Protein AF-A0A380FP26-F1 (afdb_monomer_lite)

Sequence (127 aa):
MDTLAVDVNDLLSEQSQAGWQGLPNGAKIGHLHLKTVDISKAYQFYVEQLGLELVSTLPNALFMSTKHYHHHIAANTWQSSILRTENNATLGLTSIDIYKPNTDYTRLLSPEGFNITIHSDKSSVPG

InterPro domains:
  IPR004360 Glyoxalase/fosfomycin resistance/dioxygenase domain [PF00903] (28-76)
  IPR029068 Glyoxalase/Bleomycin resistance protein/Dihydroxybiphenyl dioxygenase [G3DSA:3.10.180.10] (27-98)
  IPR029068 Glyoxalase/Bleomycin resistance protein/Dihydroxybiphenyl dioxygenase [SSF54593] (27-96)

Secondary structure (DSSP, 8-state):
---PPP-HHHHHHT--TT----SPTT-----EEEE-S-HHHHHIIIIIIT-PEEEEEETTEEEEESSSSS-SEEEE-SS-------TTTSSS--EEEEE-TT---EEEE-TTS-EEEEE--STTS--

Organism: Staphylococcus gallinarum (NCBI:txid1293)

pLDDT: mean 91.72, std 7.55, range [49.72, 98.44]

Structure (mmCIF, N/CA/C/O backbone):
data_AF-A0A380FP26-F1
#
_entry.id   AF-A0A380FP26-F1
#
loop_
_atom_site.group_PDB
_atom_site.id
_atom_site.type_symbol
_atom_site.label_atom_id
_atom_site.label_alt_id
_atom_site.label_comp_id
_atom_site.label_asym_id
_atom_site.label_entity_id
_atom_site.label_seq_id
_atom_site.pdbx_PDB_ins_code
_atom_site.Cartn_x
_atom_site.Cartn_y
_atom_site.Cartn_z
_atom_site.occupancy
_atom_site.B_iso_or_equiv
_atom_site.auth_seq_id
_atom_site.auth_comp_id
_atom_site.auth_asym_id
_atom_site.auth_atom_id
_atom_site.pdbx_PDB_model_num
ATOM 1 N N . MET A 1 1 ? 6.357 -27.551 -1.328 1.00 49.72 1 MET A N 1
ATOM 2 C CA . MET A 1 1 ? 6.471 -26.422 -2.269 1.00 49.72 1 MET A CA 1
ATOM 3 C C . MET A 1 1 ? 7.791 -25.773 -1.925 1.00 49.72 1 MET A C 1
ATOM 5 O O . MET A 1 1 ? 7.894 -25.229 -0.833 1.00 49.72 1 MET A O 1
ATOM 9 N N . ASP A 1 2 ? 8.810 -25.968 -2.755 1.00 64.12 2 ASP A N 1
ATOM 10 C CA . ASP A 1 2 ? 10.145 -25.436 -2.475 1.00 64.12 2 ASP A CA 1
ATOM 11 C C . ASP A 1 2 ? 10.218 -23.970 -2.900 1.00 64.12 2 ASP A C 1
ATOM 13 O O . ASP A 1 2 ? 9.674 -23.583 -3.933 1.00 64.12 2 ASP A O 1
ATOM 17 N N . THR A 1 3 ? 10.902 -23.146 -2.112 1.00 81.31 3 THR A N 1
ATOM 18 C CA . THR A 1 3 ? 11.267 -21.771 -2.476 1.00 81.31 3 THR A CA 1
ATOM 19 C C . THR A 1 3 ? 12.567 -21.779 -3.275 1.00 81.31 3 THR A C 1
ATOM 21 O O . THR A 1 3 ? 13.598 -21.295 -2.808 1.00 81.31 3 THR A O 1
ATOM 24 N N . LEU A 1 4 ? 12.536 -22.390 -4.461 1.00 89.88 4 LEU A N 1
ATOM 25 C CA . LEU A 1 4 ? 13.643 -22.299 -5.412 1.00 89.88 4 LEU A CA 1
ATOM 26 C C . LEU A 1 4 ? 13.700 -20.882 -5.992 1.00 89.88 4 LEU A C 1
ATOM 28 O O . LEU A 1 4 ? 12.671 -20.227 -6.164 1.00 89.88 4 LEU A O 1
ATOM 32 N N . ALA A 1 5 ? 14.910 -20.401 -6.272 1.00 89.56 5 ALA A N 1
ATOM 33 C CA . ALA A 1 5 ? 15.085 -19.116 -6.934 1.00 89.56 5 ALA A CA 1
ATOM 34 C C . ALA A 1 5 ? 14.473 -19.161 -8.343 1.00 89.56 5 ALA A C 1
ATOM 36 O O . ALA A 1 5 ? 14.602 -20.160 -9.049 1.00 89.56 5 ALA A O 1
ATOM 37 N N . VAL A 1 6 ? 13.824 -18.068 -8.744 1.00 91.75 6 VAL A N 1
ATOM 38 C CA . VAL A 1 6 ? 13.340 -17.890 -10.118 1.00 91.75 6 VAL A CA 1
ATOM 39 C C . VAL A 1 6 ? 14.545 -17.753 -11.050 1.00 91.75 6 VAL A C 1
ATOM 41 O O . VAL A 1 6 ? 15.452 -16.969 -10.761 1.00 91.75 6 VAL A O 1
ATOM 44 N N . ASP A 1 7 ? 14.546 -18.481 -12.168 1.00 94.62 7 ASP A N 1
ATOM 45 C CA . ASP A 1 7 ? 15.526 -18.267 -13.234 1.00 94.62 7 ASP A CA 1
ATOM 46 C C . ASP A 1 7 ? 15.175 -16.984 -13.996 1.00 94.62 7 ASP A C 1
ATOM 48 O O . ASP A 1 7 ? 14.223 -16.919 -14.774 1.00 94.62 7 ASP A O 1
ATOM 52 N N . VAL A 1 8 ? 15.933 -15.926 -13.718 1.00 94.38 8 VAL A N 1
ATOM 53 C CA . VAL A 1 8 ? 15.702 -14.605 -14.308 1.00 94.38 8 VAL A CA 1
ATOM 54 C C . VAL A 1 8 ? 16.011 -14.600 -15.805 1.00 94.38 8 VAL A C 1
ATOM 56 O O . VAL A 1 8 ? 15.330 -13.904 -16.551 1.00 94.38 8 VAL A O 1
ATOM 59 N N . ASN A 1 9 ? 17.013 -15.355 -16.260 1.00 94.81 9 ASN A N 1
ATOM 60 C CA . ASN A 1 9 ? 17.398 -15.347 -17.672 1.00 94.81 9 ASN A CA 1
ATOM 61 C C . ASN A 1 9 ? 16.346 -16.053 -18.527 1.00 94.81 9 ASN A C 1
ATOM 63 O O . ASN A 1 9 ? 15.984 -15.540 -19.585 1.00 94.81 9 ASN A O 1
ATOM 67 N N . ASP A 1 10 ? 15.836 -17.185 -18.042 1.00 95.25 10 ASP A N 1
ATOM 68 C CA . ASP A 1 10 ? 14.735 -17.907 -18.681 1.00 95.25 10 ASP A CA 1
ATOM 69 C C . ASP A 1 10 ? 13.481 -17.023 -18.764 1.00 95.25 10 ASP A C 1
ATOM 71 O O . ASP A 1 10 ? 12.935 -16.811 -19.846 1.00 95.25 10 ASP A O 1
ATOM 75 N N . LEU A 1 11 ? 13.109 -16.364 -17.660 1.00 92.25 11 LEU A N 1
ATOM 76 C CA . LEU A 1 11 ? 11.965 -15.447 -17.630 1.00 92.25 11 LEU A CA 1
ATOM 77 C C . LEU A 1 11 ? 12.116 -14.262 -18.598 1.00 92.25 11 LEU A C 1
ATOM 79 O O . LEU A 1 11 ? 11.144 -13.839 -19.220 1.00 92.25 11 LEU A O 1
ATOM 83 N N . LEU A 1 12 ? 13.325 -13.711 -18.732 1.00 92.12 12 LEU A N 1
ATOM 84 C CA . LEU A 1 12 ? 13.604 -12.629 -19.680 1.00 92.12 12 LEU A CA 1
ATOM 85 C C . LEU A 1 12 ? 13.525 -13.095 -21.138 1.00 92.12 12 LEU A C 1
ATOM 87 O O . LEU A 1 12 ? 13.257 -12.274 -22.014 1.00 92.12 12 LEU A O 1
ATOM 91 N N . SER A 1 13 ? 13.735 -14.384 -21.415 1.00 94.12 13 SER A N 1
ATOM 92 C CA . SER A 1 13 ? 13.601 -14.935 -22.768 1.00 94.12 13 SER A CA 1
ATOM 93 C C . SER A 1 13 ? 12.144 -14.977 -23.250 1.00 94.12 13 SER A C 1
ATOM 95 O O . SER A 1 13 ? 11.891 -14.816 -24.442 1.00 94.12 13 SER A O 1
ATOM 97 N N . GLU A 1 14 ? 11.191 -15.056 -22.316 1.00 92.50 14 GLU A N 1
ATOM 98 C CA . GLU A 1 14 ? 9.742 -15.030 -22.563 1.00 92.50 14 GLU A CA 1
ATOM 99 C C . GLU A 1 14 ? 9.176 -13.606 -22.744 1.00 92.50 14 GLU A C 1
ATOM 101 O O . GLU A 1 14 ? 7.964 -13.405 -22.873 1.00 92.50 14 GLU A O 1
ATOM 106 N N . GLN A 1 15 ? 10.025 -12.571 -22.738 1.00 91.50 15 GLN A N 1
ATOM 107 C CA . GLN A 1 15 ? 9.557 -11.192 -22.856 1.00 91.50 15 GLN A CA 1
ATOM 108 C C . GLN A 1 15 ? 8.989 -10.884 -24.253 1.00 91.50 15 GLN A C 1
ATOM 110 O O . GLN A 1 15 ? 9.559 -11.223 -25.293 1.00 91.50 15 GLN A O 1
ATOM 115 N N . SER A 1 16 ? 7.888 -10.131 -24.288 1.00 90.00 16 SER A N 1
ATOM 116 C CA . SER A 1 16 ? 7.352 -9.590 -25.538 1.00 90.00 16 SER A CA 1
ATOM 117 C C . SER A 1 16 ? 8.280 -8.522 -26.121 1.00 90.00 16 SER A C 1
ATOM 119 O O . SER A 1 16 ? 8.638 -7.559 -25.443 1.00 90.00 16 SER A O 1
ATOM 121 N N . GLN A 1 17 ? 8.578 -8.621 -27.420 1.00 91.56 17 GLN A N 1
ATOM 122 C CA . GLN A 1 17 ? 9.296 -7.573 -28.163 1.00 91.56 17 GLN A CA 1
ATOM 123 C C . GLN A 1 17 ? 8.481 -6.275 -28.296 1.00 91.56 17 GLN A C 1
ATOM 125 O O . GLN A 1 17 ? 9.044 -5.216 -28.555 1.00 91.56 17 GLN A O 1
ATOM 130 N N . ALA A 1 18 ? 7.159 -6.333 -28.093 1.00 91.44 18 ALA A N 1
ATOM 131 C CA . ALA A 1 18 ? 6.311 -5.143 -28.062 1.00 91.44 18 ALA A CA 1
ATOM 132 C C . ALA A 1 18 ? 6.463 -4.336 -26.756 1.00 91.44 18 ALA A C 1
ATOM 134 O O . ALA A 1 18 ? 5.905 -3.247 -26.645 1.00 91.44 18 ALA A O 1
ATOM 135 N N . GLY A 1 19 ? 7.190 -4.850 -25.758 1.00 89.69 19 GLY A N 1
ATOM 136 C CA . GLY A 1 19 ? 7.308 -4.223 -24.443 1.00 89.69 19 GLY A CA 1
ATOM 137 C C . GLY A 1 19 ? 6.003 -4.256 -23.637 1.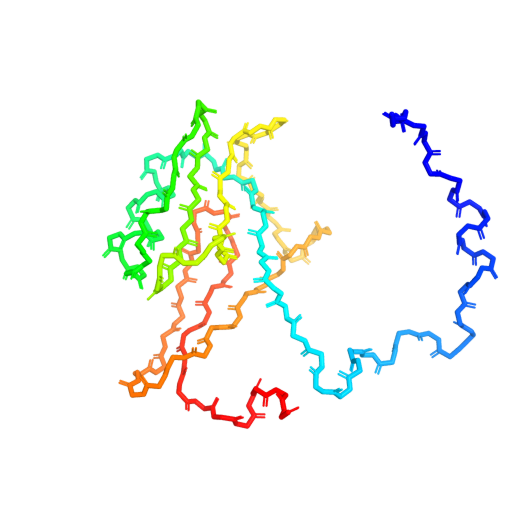00 89.69 19 GLY A C 1
ATOM 138 O O . GLY A 1 19 ? 5.066 -4.991 -23.955 1.00 89.69 19 GLY A O 1
ATOM 139 N N . TRP A 1 20 ? 5.944 -3.466 -22.561 1.00 89.62 20 TRP A N 1
ATOM 140 C CA . TRP A 1 20 ? 4.757 -3.359 -21.708 1.00 89.62 20 TRP A CA 1
ATOM 141 C C . TRP A 1 20 ? 3.621 -2.632 -22.433 1.00 89.62 20 TRP A C 1
ATOM 143 O O . TRP A 1 20 ? 3.743 -1.457 -22.768 1.00 89.62 20 TRP A O 1
ATOM 153 N N . GLN A 1 21 ? 2.503 -3.329 -22.627 1.00 90.38 21 GLN A N 1
ATOM 154 C CA . GLN A 1 21 ? 1.312 -2.805 -23.308 1.00 90.38 21 GLN A CA 1
ATOM 155 C C . GLN A 1 21 ? 0.191 -2.402 -22.335 1.00 90.38 21 GLN A C 1
ATOM 157 O O . GLN A 1 21 ? -0.933 -2.141 -22.755 1.00 90.38 21 GLN A O 1
ATOM 162 N N . GLY A 1 22 ? 0.483 -2.336 -21.034 1.00 88.44 22 GLY A N 1
ATOM 163 C CA . GLY A 1 22 ? -0.530 -2.108 -20.007 1.00 88.44 22 GLY A CA 1
ATOM 164 C C . GLY A 1 22 ? -1.167 -3.398 -19.491 1.00 88.44 22 GLY A C 1
ATOM 165 O O . GLY A 1 22 ? -0.833 -4.509 -19.906 1.00 88.44 22 GLY A O 1
ATOM 166 N N . LEU A 1 23 ? -2.088 -3.234 -18.541 1.00 86.88 23 LEU A N 1
ATOM 167 C CA . LEU A 1 23 ? -2.911 -4.333 -18.047 1.00 86.88 23 LEU A CA 1
ATOM 168 C C . LEU A 1 23 ? -3.988 -4.697 -19.086 1.00 86.88 23 LEU A C 1
ATOM 170 O O . LEU A 1 23 ? -4.511 -3.798 -19.746 1.00 86.88 23 LEU A O 1
ATOM 174 N N . PRO A 1 24 ? -4.368 -5.982 -19.210 1.00 88.25 24 PRO A N 1
ATOM 175 C CA . PRO A 1 24 ? -5.494 -6.384 -20.047 1.00 88.25 24 PRO A CA 1
ATOM 176 C C . PRO A 1 24 ? -6.798 -5.670 -19.662 1.00 88.25 24 PRO A C 1
ATOM 178 O O . PRO A 1 24 ? -7.026 -5.368 -18.488 1.00 88.25 24 PRO A O 1
ATOM 181 N N . ASN A 1 25 ? -7.695 -5.473 -20.632 1.00 86.38 25 ASN A N 1
ATOM 182 C CA . ASN A 1 25 ? -9.039 -4.953 -20.358 1.00 86.38 25 ASN A CA 1
ATOM 183 C C . ASN A 1 25 ? -9.765 -5.841 -19.332 1.00 86.38 25 ASN A C 1
ATOM 185 O O . ASN A 1 25 ? -9.726 -7.068 -19.429 1.00 86.38 25 ASN A O 1
ATOM 189 N N . GLY A 1 26 ? -10.415 -5.220 -18.345 1.00 84.56 26 GLY A N 1
ATOM 190 C CA . GLY A 1 26 ? -11.093 -5.919 -17.251 1.00 84.56 26 GLY A CA 1
ATOM 191 C C . GLY A 1 26 ? -10.174 -6.534 -16.193 1.00 84.56 26 GLY A C 1
ATOM 192 O O . GLY A 1 26 ? -10.676 -7.152 -15.249 1.00 84.56 26 GLY A O 1
ATOM 193 N N . ALA A 1 27 ? -8.849 -6.378 -16.302 1.00 88.94 27 ALA A N 1
ATOM 194 C CA . ALA A 1 27 ? -7.932 -6.796 -15.249 1.00 88.94 27 ALA A CA 1
ATOM 195 C C . ALA A 1 27 ? -8.203 -6.012 -13.957 1.00 88.94 27 ALA A C 1
ATOM 197 O O . ALA A 1 27 ? -8.423 -4.800 -13.968 1.00 88.94 27 ALA A O 1
ATOM 198 N N . LYS A 1 28 ? -8.159 -6.717 -12.824 1.00 86.69 28 LYS A N 1
ATOM 199 C CA . LYS A 1 28 ? -8.398 -6.143 -11.497 1.00 86.69 28 LYS A CA 1
ATOM 200 C C . LYS A 1 28 ? -7.230 -6.457 -10.583 1.00 86.69 28 LYS A C 1
ATOM 202 O O . LYS A 1 28 ? -6.755 -7.591 -10.540 1.00 86.69 28 LYS A O 1
ATOM 207 N N . ILE A 1 29 ? -6.809 -5.461 -9.812 1.00 88.81 29 ILE A N 1
ATOM 208 C CA . ILE A 1 29 ? -5.887 -5.672 -8.698 1.00 88.81 29 ILE A CA 1
ATOM 209 C C . ILE A 1 29 ? -6.698 -6.287 -7.556 1.00 88.81 29 ILE A C 1
ATOM 211 O O . ILE A 1 29 ? -7.641 -5.673 -7.065 1.00 88.81 29 ILE A O 1
ATOM 215 N N . GLY A 1 30 ? -6.353 -7.514 -7.163 1.00 88.62 30 GLY A N 1
ATOM 216 C CA . GLY A 1 30 ? -7.045 -8.217 -6.080 1.00 88.62 30 GLY A CA 1
ATOM 217 C C . GLY A 1 30 ? -6.668 -7.679 -4.700 1.00 88.62 30 GLY A C 1
ATOM 218 O O . GLY A 1 30 ? -7.541 -7.328 -3.912 1.00 88.62 30 GLY A O 1
ATOM 219 N N . HIS A 1 31 ? -5.366 -7.608 -4.415 1.00 94.00 31 HIS A N 1
ATOM 220 C CA . HIS A 1 31 ? -4.848 -7.098 -3.150 1.00 94.00 31 HIS A CA 1
ATOM 221 C C . HIS A 1 31 ? -3.430 -6.537 -3.285 1.00 94.00 31 HIS A C 1
ATOM 223 O O . HIS A 1 31 ? -2.691 -6.889 -4.204 1.00 94.00 31 HIS A O 1
ATOM 229 N N . LEU A 1 32 ? -3.041 -5.705 -2.321 1.00 95.19 32 LEU A N 1
ATOM 230 C CA . LEU A 1 32 ? -1.703 -5.142 -2.177 1.00 95.19 32 LEU A CA 1
ATOM 231 C C . LEU A 1 32 ? -1.110 -5.560 -0.831 1.00 95.19 32 LEU A C 1
ATOM 233 O O . LEU A 1 32 ? -1.772 -5.461 0.199 1.00 95.19 32 LEU A O 1
ATOM 237 N N . HIS A 1 33 ? 0.137 -6.027 -0.835 1.00 96.12 33 HIS A N 1
ATOM 238 C CA . HIS A 1 33 ? 0.900 -6.295 0.387 1.00 96.12 33 HIS A CA 1
ATOM 239 C C . HIS A 1 33 ? 2.045 -5.297 0.457 1.00 96.12 33 HIS A C 1
ATOM 241 O O . HIS A 1 33 ? 2.912 -5.266 -0.415 1.00 96.12 33 HIS A O 1
ATOM 247 N N . LEU A 1 34 ? 2.024 -4.470 1.491 1.00 96.19 34 LEU A N 1
ATOM 248 C CA . LEU A 1 34 ? 2.921 -3.345 1.670 1.00 96.19 34 LEU A CA 1
ATOM 249 C C . LEU A 1 34 ? 3.851 -3.598 2.851 1.00 96.19 34 LEU A C 1
ATOM 251 O O . LEU A 1 34 ? 3.453 -4.164 3.873 1.00 96.19 34 LEU A O 1
ATOM 255 N N . LYS A 1 35 ? 5.091 -3.131 2.715 1.00 95.81 35 LYS A N 1
ATOM 256 C CA . LYS A 1 35 ? 5.983 -2.960 3.859 1.00 95.81 35 LYS A CA 1
ATOM 257 C C . LYS A 1 35 ? 5.721 -1.591 4.462 1.00 95.81 35 LYS A C 1
ATOM 259 O O . LYS A 1 35 ? 5.793 -0.606 3.736 1.00 95.81 35 LYS A O 1
ATOM 264 N N . THR A 1 36 ? 5.438 -1.543 5.756 1.00 96.31 36 THR A N 1
ATOM 265 C CA . THR A 1 36 ? 5.207 -0.308 6.502 1.00 96.31 36 THR A CA 1
ATOM 266 C C . THR A 1 36 ? 6.355 -0.011 7.451 1.00 96.31 36 THR A C 1
ATOM 268 O O . THR A 1 36 ? 7.125 -0.896 7.819 1.00 96.31 36 THR A O 1
ATOM 271 N N . VAL A 1 37 ? 6.473 1.250 7.854 1.00 96.00 37 VAL A N 1
ATOM 272 C CA . VAL A 1 37 ? 7.496 1.703 8.805 1.00 96.00 37 VAL A CA 1
ATOM 273 C C . VAL A 1 37 ? 7.136 1.362 10.248 1.00 96.00 37 VAL A C 1
ATOM 275 O O . VAL A 1 37 ? 8.017 1.163 11.078 1.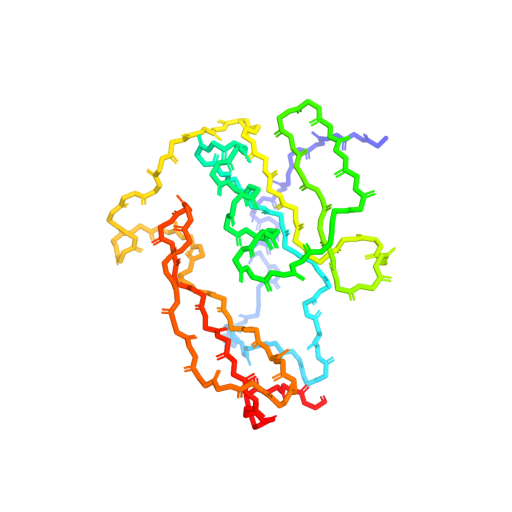00 96.00 37 VAL A O 1
ATOM 278 N N . ASP A 1 38 ? 5.839 1.305 10.552 1.00 96.81 38 ASP A N 1
ATOM 279 C CA . ASP A 1 38 ? 5.309 1.042 11.885 1.00 96.81 38 ASP A CA 1
ATOM 280 C C . ASP A 1 38 ? 3.846 0.588 11.791 1.00 96.81 38 ASP A C 1
ATOM 282 O O . ASP A 1 38 ? 3.043 1.180 11.067 1.00 96.81 38 ASP A O 1
ATOM 286 N N . ILE A 1 39 ? 3.485 -0.452 12.544 1.00 97.94 39 ILE A N 1
ATOM 287 C CA . ILE A 1 39 ? 2.135 -1.033 12.507 1.00 97.94 39 ILE A CA 1
ATOM 288 C C . ILE A 1 39 ? 1.078 -0.098 13.091 1.00 97.94 39 ILE A C 1
ATOM 290 O O . ILE A 1 39 ? -0.044 -0.064 12.590 1.00 97.94 39 ILE A O 1
ATOM 294 N N . SER A 1 40 ? 1.417 0.687 14.111 1.00 97.44 40 SER A N 1
ATOM 295 C CA . SER A 1 40 ? 0.471 1.619 14.729 1.00 97.44 40 SER A CA 1
ATOM 296 C C . SER A 1 40 ? 0.155 2.767 13.773 1.00 97.44 40 SER A C 1
ATOM 298 O O . SER A 1 40 ? -1.009 3.121 13.602 1.00 97.44 40 SER A O 1
ATOM 300 N N . LYS A 1 41 ? 1.169 3.293 13.073 1.00 97.81 41 LYS A N 1
ATOM 301 C CA . LYS A 1 41 ? 0.973 4.295 12.010 1.00 97.81 41 LYS A CA 1
ATOM 302 C C . LYS A 1 41 ? 0.154 3.743 10.848 1.00 97.81 41 LYS A C 1
ATOM 304 O O . LYS A 1 41 ? -0.724 4.437 10.341 1.00 97.81 41 LYS A O 1
ATOM 309 N N . ALA A 1 42 ? 0.413 2.498 10.444 1.00 98.00 42 ALA A N 1
ATOM 310 C CA . ALA A 1 42 ? -0.393 1.828 9.430 1.00 98.00 42 ALA A CA 1
ATOM 311 C C . ALA A 1 42 ? -1.854 1.687 9.879 1.00 98.00 42 ALA A C 1
ATOM 313 O O . ALA A 1 42 ? -2.750 1.983 9.098 1.00 98.00 42 ALA A O 1
ATOM 314 N N . TYR A 1 43 ? -2.112 1.306 11.132 1.00 98.38 43 TYR A N 1
ATOM 315 C CA . TYR A 1 43 ? -3.471 1.212 11.667 1.00 98.38 43 TYR A CA 1
ATOM 316 C C . TYR A 1 43 ? -4.194 2.565 11.632 1.00 98.38 43 TYR A C 1
ATOM 318 O O . TYR A 1 43 ? -5.267 2.671 11.042 1.00 98.38 43 TYR A O 1
ATOM 326 N N . GLN A 1 44 ? -3.585 3.612 12.194 1.00 98.44 44 GLN A N 1
ATOM 327 C CA . GLN A 1 44 ? -4.158 4.965 12.212 1.00 98.44 44 GLN A CA 1
ATOM 328 C C . GLN A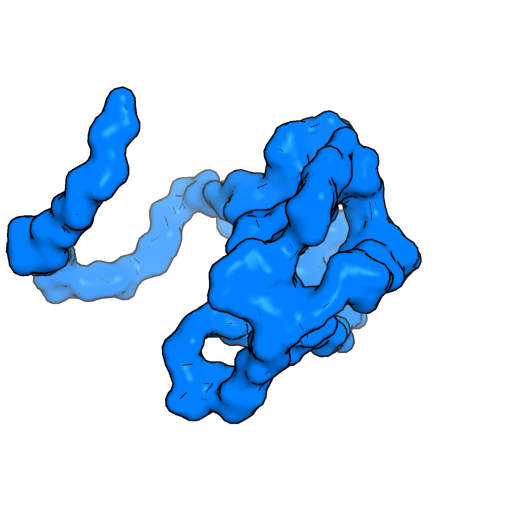 1 44 ? -4.505 5.450 10.801 1.00 98.44 44 GLN A C 1
ATOM 330 O O . GLN A 1 44 ? -5.571 6.005 10.553 1.00 98.44 44 GLN A O 1
ATOM 335 N N . PHE A 1 45 ? -3.622 5.193 9.840 1.00 98.06 45 PHE A N 1
ATOM 336 C CA . PHE A 1 45 ? -3.847 5.611 8.468 1.00 98.06 45 PHE A CA 1
ATOM 337 C C . PHE A 1 45 ? -4.893 4.742 7.750 1.00 98.06 45 PHE A C 1
ATOM 339 O O . PHE A 1 45 ? -5.914 5.241 7.285 1.00 98.06 45 PHE A O 1
ATOM 346 N N . TYR A 1 46 ? -4.668 3.433 7.640 1.00 97.62 46 TYR A N 1
ATOM 347 C CA . TYR A 1 46 ? -5.498 2.565 6.804 1.00 97.62 46 TYR A CA 1
ATOM 348 C C . TYR A 1 46 ? -6.870 2.270 7.425 1.00 97.62 46 TYR A C 1
ATOM 350 O O . TYR A 1 46 ? -7.854 2.169 6.690 1.00 97.62 46 TYR A O 1
ATOM 358 N N . VAL A 1 47 ? -6.953 2.160 8.753 1.00 96.88 47 VAL A N 1
ATOM 359 C CA . VAL A 1 47 ? -8.204 1.862 9.465 1.00 96.88 47 VAL A CA 1
ATOM 360 C C . VAL A 1 47 ? -8.913 3.148 9.867 1.00 96.88 47 VAL A C 1
ATOM 362 O O . VAL A 1 47 ? -10.036 3.381 9.429 1.00 96.88 47 VAL A O 1
ATOM 365 N N . GLU A 1 48 ? -8.274 4.009 10.660 1.00 97.44 48 GLU A N 1
ATOM 366 C CA . GLU A 1 48 ? -8.975 5.166 11.241 1.00 97.44 48 GLU A CA 1
ATOM 367 C C . GLU A 1 48 ? -9.213 6.284 10.219 1.00 97.44 48 GLU A C 1
ATOM 369 O O . GLU A 1 48 ? -10.292 6.875 10.198 1.00 97.44 48 GLU A O 1
ATOM 374 N N . GLN A 1 49 ? -8.241 6.564 9.345 1.00 95.81 49 GLN A N 1
ATOM 375 C CA . GLN A 1 49 ? -8.359 7.640 8.358 1.00 95.81 49 GLN A CA 1
ATOM 376 C C . GLN A 1 49 ? -9.006 7.182 7.043 1.00 95.81 49 GLN A C 1
ATOM 378 O O . GLN A 1 49 ? -9.912 7.846 6.539 1.00 95.81 49 GLN A O 1
ATOM 383 N N . LEU A 1 50 ? -8.551 6.070 6.457 1.00 94.19 50 LEU A N 1
ATOM 384 C CA . LEU A 1 50 ? -9.091 5.564 5.185 1.00 94.19 50 LEU A CA 1
ATOM 385 C C . LEU A 1 50 ? -10.416 4.809 5.359 1.00 94.19 50 LEU A C 1
ATOM 387 O O . LEU A 1 50 ? -11.190 4.707 4.400 1.00 94.19 50 LEU A O 1
ATOM 391 N N . GLY A 1 51 ? -10.692 4.299 6.561 1.00 93.62 51 GLY A N 1
ATOM 392 C CA . GLY A 1 51 ? -11.914 3.560 6.862 1.00 93.62 51 GLY A CA 1
ATOM 393 C C . GLY A 1 51 ? -11.913 2.126 6.337 1.00 93.62 51 GLY A C 1
ATOM 394 O O . GLY A 1 51 ? -12.985 1.603 6.032 1.00 93.62 51 GLY A O 1
ATOM 395 N N . LEU A 1 52 ? -10.743 1.494 6.171 1.00 95.19 52 LEU A N 1
ATOM 396 C CA . LEU A 1 52 ? -10.700 0.045 5.990 1.00 95.19 52 LEU A CA 1
ATOM 397 C C . LEU A 1 52 ? -10.9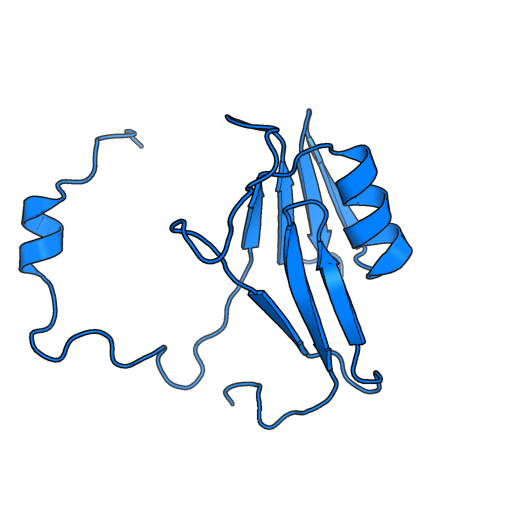90 -0.654 7.319 1.00 95.19 52 LEU A C 1
ATOM 399 O O . LEU A 1 52 ? -10.622 -0.195 8.393 1.00 95.19 52 LEU A O 1
ATOM 403 N N . GLU A 1 53 ? -11.614 -1.812 7.236 1.00 96.00 53 GLU A N 1
ATOM 404 C CA . GLU A 1 53 ? -11.936 -2.667 8.365 1.00 96.00 53 GLU A CA 1
ATOM 405 C C . GLU A 1 53 ? -10.845 -3.721 8.532 1.00 96.00 53 GLU A C 1
ATOM 407 O O . GLU A 1 53 ? -10.382 -4.327 7.556 1.00 96.00 53 GLU A O 1
ATOM 412 N N . LEU A 1 54 ? -10.442 -3.955 9.778 1.00 96.31 54 LEU A N 1
ATOM 413 C CA . LEU A 1 54 ? -9.475 -4.984 10.121 1.00 96.31 54 LEU A CA 1
ATOM 414 C C . LEU A 1 54 ? -10.096 -6.375 9.926 1.00 96.31 54 LEU A C 1
ATOM 416 O O . LEU A 1 54 ? -11.107 -6.706 10.535 1.00 96.31 54 LEU A O 1
ATOM 420 N N . VAL A 1 55 ? -9.467 -7.197 9.090 1.00 96.50 55 VAL A N 1
ATOM 421 C CA . VAL A 1 55 ? -9.867 -8.589 8.833 1.00 96.50 55 VAL A CA 1
ATOM 422 C C . VAL A 1 55 ? -9.133 -9.536 9.776 1.00 96.50 55 VAL A C 1
ATOM 424 O O . VAL A 1 55 ? -9.735 -10.429 10.365 1.00 96.50 55 VAL A O 1
ATOM 427 N N . SER A 1 56 ? -7.824 -9.341 9.930 1.00 95.81 56 SER A N 1
ATOM 428 C CA . SER A 1 56 ? -6.985 -10.136 10.824 1.00 95.81 56 SER A CA 1
ATOM 429 C C . SER A 1 56 ? -5.695 -9.403 11.171 1.00 95.81 56 SER A C 1
ATOM 431 O O . SER A 1 56 ? -5.276 -8.467 10.484 1.00 95.81 56 SER A O 1
ATOM 433 N N . THR A 1 57 ? -5.026 -9.876 12.218 1.00 96.62 57 THR A N 1
ATOM 434 C CA . THR A 1 57 ? -3.694 -9.423 12.620 1.00 96.62 57 THR A CA 1
ATOM 435 C C . THR A 1 57 ? -2.759 -10.611 12.761 1.00 96.62 57 THR A C 1
ATOM 437 O O . THR A 1 57 ? -3.173 -11.723 13.086 1.00 96.62 57 THR A O 1
ATOM 440 N N . LEU A 1 58 ? -1.480 -10.361 12.519 1.00 96.25 58 LEU A N 1
ATOM 441 C CA . LEU A 1 58 ? -0.381 -11.240 12.901 1.00 96.25 58 LEU A CA 1
ATOM 442 C C . LEU A 1 58 ? 0.677 -10.389 13.612 1.00 96.25 58 LEU A C 1
ATOM 444 O O . LEU A 1 58 ? 0.632 -9.156 13.516 1.00 96.25 58 LEU A O 1
ATOM 448 N N . PRO A 1 59 ? 1.655 -11.001 14.302 1.00 96.19 59 PRO A N 1
ATOM 449 C CA . PRO A 1 59 ? 2.805 -10.258 14.786 1.00 96.19 59 PRO A CA 1
ATOM 450 C C . PRO A 1 59 ? 3.414 -9.444 13.643 1.00 96.19 59 PRO A C 1
ATOM 452 O O . PRO A 1 59 ? 3.828 -9.996 12.619 1.00 96.19 59 PRO A O 1
ATOM 455 N N . ASN A 1 60 ? 3.449 -8.126 13.830 1.00 97.06 60 ASN A N 1
ATOM 456 C CA . ASN A 1 60 ? 3.985 -7.182 12.860 1.00 97.06 60 ASN A CA 1
ATOM 457 C C . ASN A 1 60 ? 3.246 -7.133 11.506 1.00 97.06 60 ASN A C 1
ATOM 459 O O . ASN A 1 60 ? 3.876 -6.813 10.498 1.00 97.06 60 ASN A O 1
ATOM 463 N N . ALA A 1 61 ? 1.939 -7.435 11.461 1.00 98.00 61 ALA A N 1
ATOM 464 C CA . ALA A 1 61 ? 1.131 -7.286 10.248 1.00 98.00 61 ALA A CA 1
ATOM 465 C C . ALA A 1 61 ? -0.365 -7.012 10.501 1.00 98.00 61 ALA A C 1
ATOM 467 O O . ALA A 1 61 ? -0.976 -7.564 11.420 1.00 98.00 61 ALA A O 1
ATOM 468 N N . LEU A 1 62 ? -0.962 -6.214 9.613 1.00 98.19 62 LEU A N 1
ATOM 469 C CA . LEU A 1 62 ? -2.394 -5.919 9.522 1.00 98.19 62 LEU A CA 1
ATOM 470 C C . LEU A 1 62 ? -2.935 -6.378 8.169 1.00 98.19 62 LEU A C 1
ATOM 472 O O . LEU A 1 62 ? -2.277 -6.188 7.147 1.00 98.19 62 LEU A O 1
ATOM 476 N N . PHE A 1 63 ? -4.158 -6.902 8.157 1.00 97.88 63 PHE A N 1
ATOM 477 C CA . PHE A 1 63 ? -4.885 -7.298 6.951 1.00 97.88 63 PHE A CA 1
ATOM 478 C C . PHE A 1 63 ? -6.247 -6.608 6.952 1.00 97.88 63 PHE A C 1
ATOM 480 O O . PHE A 1 63 ? -6.990 -6.737 7.924 1.00 97.88 63 PHE A O 1
ATOM 487 N N . MET A 1 64 ? -6.564 -5.836 5.910 1.00 97.56 64 MET A N 1
ATOM 488 C CA . MET A 1 64 ? -7.667 -4.865 5.929 1.00 97.56 64 MET A CA 1
ATOM 489 C C . MET A 1 64 ? -8.500 -4.897 4.636 1.00 97.56 64 MET A C 1
ATOM 491 O O . MET A 1 64 ? -7.971 -5.139 3.548 1.00 97.56 64 MET A O 1
ATOM 495 N N . SER A 1 65 ? -9.811 -4.652 4.726 1.00 95.44 65 SER A N 1
ATOM 496 C CA . SER A 1 65 ? -10.750 -4.649 3.583 1.00 95.44 65 SER A CA 1
ATOM 497 C C . SER A 1 65 ? -11.925 -3.682 3.795 1.00 95.44 65 SER A C 1
ATOM 499 O O . SER A 1 65 ? -12.006 -3.045 4.829 1.00 95.44 65 SER A O 1
ATOM 501 N N . THR A 1 66 ? -12.852 -3.559 2.838 1.00 89.31 66 THR A N 1
ATOM 502 C CA . THR A 1 66 ? -14.070 -2.722 2.980 1.00 89.31 66 THR A CA 1
ATOM 503 C C . THR A 1 66 ? -15.362 -3.521 3.196 1.00 89.31 66 THR A C 1
ATOM 505 O O . THR A 1 66 ? -16.438 -2.927 3.221 1.00 89.31 66 THR A O 1
ATOM 508 N N . LYS A 1 67 ? -15.281 -4.862 3.254 1.00 84.56 67 LYS A N 1
ATOM 509 C CA . LYS A 1 67 ? -16.431 -5.790 3.373 1.00 84.56 67 LYS A CA 1
ATOM 510 C C . LYS A 1 67 ? -16.059 -7.129 4.026 1.00 84.56 67 LYS A C 1
ATOM 512 O O . LYS A 1 67 ? -16.649 -8.157 3.702 1.00 84.56 67 LYS A O 1
ATOM 517 N N . HIS A 1 68 ? -15.030 -7.143 4.868 1.00 80.75 68 HIS A N 1
ATOM 518 C CA . HIS A 1 68 ? -14.502 -8.351 5.520 1.00 80.75 68 HIS A CA 1
ATOM 519 C C . HIS A 1 68 ? -14.147 -9.533 4.577 1.00 80.75 68 HIS A C 1
ATOM 521 O O . HIS A 1 68 ? -14.083 -10.681 5.010 1.00 80.75 68 HIS A O 1
ATOM 527 N N . TYR A 1 69 ? -13.881 -9.286 3.290 1.00 76.56 69 TYR A N 1
ATOM 528 C CA . TYR A 1 69 ? -13.396 -10.302 2.345 1.00 76.56 69 TYR A CA 1
ATOM 529 C C . TYR A 1 69 ? -11.868 -10.288 2.303 1.00 76.56 69 TYR A C 1
ATOM 531 O O . TYR A 1 69 ? -11.327 -9.219 2.044 1.00 76.56 69 TYR A O 1
ATOM 539 N N . HIS A 1 70 ? -11.219 -11.442 2.539 1.00 81.50 70 HIS A N 1
ATOM 540 C CA . HIS A 1 70 ? -9.837 -11.873 2.198 1.00 81.50 70 HIS A CA 1
ATOM 541 C C . HIS A 1 70 ? -8.680 -10.837 2.122 1.00 81.50 70 HIS A C 1
ATOM 543 O O . HIS A 1 70 ? -7.646 -11.168 1.566 1.00 81.50 70 HIS A O 1
ATOM 549 N N . HIS A 1 71 ? -8.839 -9.640 2.693 1.00 93.75 71 HIS A N 1
ATOM 550 C CA . HIS A 1 71 ? -8.052 -8.400 2.585 1.00 93.75 71 HIS A CA 1
ATOM 551 C C . HIS A 1 71 ? -7.848 -7.811 1.173 1.00 93.75 71 HIS A C 1
ATOM 553 O O . HIS A 1 71 ? -7.548 -8.492 0.200 1.00 93.75 71 HIS A O 1
ATOM 559 N N . HIS A 1 72 ? -7.963 -6.482 1.085 1.00 94.62 72 HIS A N 1
ATOM 560 C CA . HIS A 1 72 ? -7.560 -5.680 -0.077 1.00 94.62 72 HIS A CA 1
ATOM 561 C C . HIS A 1 72 ? -6.159 -5.091 0.119 1.00 94.62 72 HIS A C 1
ATOM 56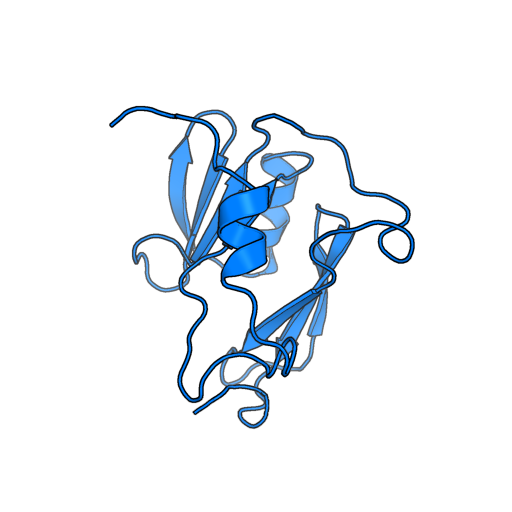3 O O . HIS A 1 72 ? -5.377 -5.022 -0.825 1.00 94.62 72 HIS A O 1
ATOM 569 N N . ILE A 1 73 ? -5.825 -4.674 1.345 1.00 96.56 73 ILE A N 1
ATOM 570 C CA . ILE A 1 73 ? -4.503 -4.152 1.697 1.00 96.56 73 ILE A CA 1
ATOM 571 C C . ILE A 1 73 ? -4.003 -4.891 2.933 1.00 96.56 73 ILE A C 1
ATOM 573 O O . ILE A 1 73 ? -4.697 -4.968 3.946 1.00 96.56 73 ILE A O 1
ATOM 577 N N . ALA A 1 74 ? -2.789 -5.419 2.847 1.00 97.56 74 ALA A N 1
ATOM 578 C CA . ALA A 1 74 ? -2.022 -5.895 3.984 1.00 97.56 74 ALA A CA 1
ATOM 579 C C . ALA A 1 74 ? -0.803 -4.990 4.188 1.00 97.56 74 ALA A C 1
ATOM 581 O O . ALA A 1 74 ? -0.164 -4.594 3.215 1.00 97.56 74 ALA A O 1
ATOM 582 N N . ALA A 1 75 ? -0.466 -4.680 5.435 1.00 98.00 75 ALA A N 1
ATOM 583 C CA . ALA A 1 75 ? 0.702 -3.878 5.793 1.00 98.00 75 ALA A CA 1
ATOM 584 C C . ALA A 1 75 ? 1.504 -4.607 6.874 1.00 98.00 75 ALA A C 1
ATOM 586 O O . ALA A 1 75 ? 0.934 -5.018 7.883 1.00 98.00 75 ALA A O 1
ATOM 587 N N . ASN A 1 76 ? 2.808 -4.793 6.673 1.00 98.06 76 ASN A N 1
ATOM 588 C CA . ASN A 1 76 ? 3.677 -5.505 7.614 1.00 98.06 76 ASN A CA 1
ATOM 589 C C . ASN A 1 76 ? 5.052 -4.843 7.744 1.00 98.06 76 ASN A C 1
ATOM 591 O O . ASN A 1 76 ? 5.464 -4.102 6.860 1.00 98.06 76 ASN A O 1
ATOM 595 N N . THR A 1 77 ? 5.781 -5.126 8.821 1.00 97.38 77 THR A N 1
ATOM 596 C CA . THR A 1 77 ? 7.179 -4.676 8.994 1.00 97.38 77 THR A CA 1
ATOM 597 C C . THR A 1 77 ? 8.186 -5.805 8.742 1.00 97.38 77 THR A C 1
ATOM 599 O O . THR A 1 77 ? 9.340 -5.750 9.175 1.00 97.38 77 THR A O 1
ATOM 602 N N . TRP A 1 78 ? 7.769 -6.877 8.058 1.00 95.00 78 TRP A N 1
ATOM 603 C CA . TRP A 1 78 ? 8.648 -8.008 7.786 1.00 95.00 78 TRP A CA 1
ATOM 604 C C . TRP A 1 78 ? 9.737 -7.605 6.791 1.00 95.00 78 TRP A C 1
ATOM 606 O O . TRP A 1 78 ? 9.487 -6.937 5.786 1.00 95.00 78 TRP A O 1
ATOM 616 N N . GLN A 1 79 ? 10.966 -8.055 7.051 1.00 92.69 79 GLN A N 1
ATOM 617 C CA . GLN A 1 79 ? 12.171 -7.772 6.254 1.00 92.69 79 GLN A CA 1
ATOM 618 C C . GLN A 1 79 ? 12.611 -6.296 6.211 1.00 92.69 79 GLN A C 1
ATOM 620 O O . GLN A 1 79 ? 13.766 -6.031 5.893 1.00 92.69 79 GLN A O 1
ATOM 625 N N . SER A 1 80 ? 11.734 -5.328 6.487 1.00 89.38 80 SER A N 1
ATOM 626 C CA . SER A 1 80 ? 12.081 -3.911 6.606 1.00 89.38 80 SER A CA 1
ATOM 627 C C . SER A 1 80 ? 10.971 -3.118 7.293 1.00 89.38 80 SER A C 1
ATOM 629 O O . SER A 1 80 ? 9.790 -3.363 7.056 1.00 89.38 80 SER A O 1
ATOM 631 N N . SER A 1 81 ? 11.382 -2.126 8.079 1.00 93.44 81 SER A N 1
ATOM 632 C CA . SER A 1 81 ? 10.543 -1.084 8.682 1.00 93.44 81 SER A CA 1
ATOM 633 C C . SER A 1 81 ? 11.086 0.323 8.389 1.00 93.44 81 SER A C 1
ATOM 635 O O . SER A 1 81 ? 10.859 1.272 9.139 1.00 93.44 81 SER A O 1
ATOM 637 N N . ILE A 1 82 ? 11.862 0.465 7.312 1.00 92.69 82 ILE A N 1
ATOM 638 C CA . ILE A 1 82 ? 12.531 1.718 6.949 1.00 92.69 82 ILE A CA 1
ATOM 639 C C . ILE A 1 82 ? 11.676 2.469 5.930 1.00 92.69 82 ILE A C 1
ATOM 641 O O . ILE A 1 82 ? 11.207 1.886 4.953 1.00 92.69 82 ILE A O 1
ATOM 645 N N . LEU A 1 83 ? 11.497 3.773 6.150 1.00 91.81 83 LEU A N 1
ATOM 646 C CA . LEU A 1 83 ? 10.789 4.637 5.210 1.00 91.81 83 LEU A CA 1
ATOM 647 C C . LEU A 1 83 ? 11.541 4.693 3.878 1.00 91.81 83 LEU A C 1
ATOM 649 O O . LEU A 1 83 ? 12.742 4.968 3.858 1.00 91.81 83 LEU A O 1
ATOM 653 N N . ARG A 1 84 ? 10.829 4.497 2.764 1.00 87.81 84 ARG A N 1
ATOM 654 C CA . ARG A 1 84 ? 11.394 4.766 1.442 1.00 87.81 84 ARG A CA 1
ATOM 655 C C . ARG A 1 84 ? 11.487 6.281 1.250 1.00 87.81 84 ARG A C 1
ATOM 657 O O . ARG A 1 84 ? 10.473 6.978 1.264 1.00 87.81 84 ARG A O 1
ATOM 664 N N . THR A 1 85 ? 12.710 6.781 1.123 1.00 88.00 85 THR A N 1
ATOM 665 C CA . THR A 1 85 ? 13.013 8.180 0.803 1.00 88.00 85 THR A CA 1
ATOM 666 C C . THR A 1 85 ? 13.382 8.314 -0.672 1.00 88.00 85 THR A C 1
ATOM 668 O O . THR A 1 85 ? 13.638 7.318 -1.348 1.00 88.00 85 THR A O 1
ATOM 671 N N . GLU A 1 86 ? 13.382 9.548 -1.190 1.00 88.69 86 GLU A N 1
ATOM 672 C CA . GLU A 1 86 ? 13.719 9.828 -2.593 1.00 88.69 86 GLU A CA 1
ATOM 673 C C . GLU A 1 86 ? 12.906 8.969 -3.580 1.00 88.69 86 GLU A C 1
ATOM 675 O O . GLU A 1 86 ? 13.426 8.390 -4.532 1.00 88.69 86 GLU A O 1
ATOM 680 N N . ASN A 1 87 ? 11.595 8.863 -3.343 1.00 86.38 87 ASN A N 1
ATOM 681 C CA . ASN A 1 87 ? 10.693 7.975 -4.089 1.00 86.38 87 ASN A CA 1
ATOM 682 C C . ASN A 1 87 ? 10.676 8.226 -5.605 1.00 86.38 87 ASN A C 1
ATOM 684 O O . ASN A 1 87 ? 10.361 7.313 -6.364 1.00 86.38 87 ASN A O 1
ATOM 688 N N . ASN A 1 88 ? 11.044 9.437 -6.037 1.00 87.12 88 ASN A N 1
ATOM 689 C CA . ASN A 1 88 ? 11.154 9.814 -7.449 1.00 87.12 88 ASN A CA 1
ATOM 690 C C . ASN A 1 88 ? 12.479 9.369 -8.098 1.00 87.12 88 ASN A C 1
ATOM 692 O O . ASN A 1 88 ? 12.590 9.384 -9.319 1.00 87.12 88 ASN A O 1
ATOM 696 N N . ALA A 1 89 ? 13.479 8.997 -7.295 1.00 91.56 89 ALA A N 1
ATOM 697 C CA . ALA A 1 89 ? 14.809 8.581 -7.737 1.00 91.56 89 ALA A CA 1
ATOM 698 C C . ALA A 1 89 ? 15.087 7.087 -7.483 1.00 91.56 89 ALA A C 1
ATOM 700 O O . ALA A 1 89 ? 16.175 6.601 -7.785 1.00 91.56 89 ALA A O 1
ATOM 701 N N . THR A 1 90 ? 14.123 6.347 -6.925 1.00 90.44 90 THR A N 1
ATOM 702 C CA . THR A 1 90 ? 14.265 4.926 -6.578 1.00 90.44 90 THR A CA 1
ATOM 703 C C . THR A 1 90 ? 13.148 4.078 -7.181 1.00 90.44 90 THR A C 1
ATOM 705 O O . THR A 1 90 ? 12.021 4.534 -7.383 1.00 90.44 90 THR A O 1
ATOM 708 N N . LEU A 1 91 ? 13.446 2.803 -7.440 1.00 90.75 91 LEU A N 1
ATOM 709 C CA . LEU A 1 91 ? 12.460 1.839 -7.932 1.00 90.75 91 LEU A CA 1
ATOM 710 C C . LEU A 1 91 ? 11.441 1.487 -6.837 1.00 90.75 91 LEU A C 1
ATOM 712 O O . LEU A 1 91 ? 11.792 1.375 -5.660 1.00 90.75 91 LEU A O 1
ATOM 716 N N . GLY A 1 92 ? 10.179 1.296 -7.225 1.00 90.88 92 GLY A N 1
ATOM 717 C CA . GLY A 1 92 ? 9.106 0.867 -6.326 1.00 90.88 92 GLY A CA 1
ATOM 718 C C . GLY A 1 92 ? 7.742 1.457 -6.679 1.00 90.88 92 GLY A C 1
ATOM 719 O O . GLY A 1 92 ? 7.596 2.177 -7.664 1.00 90.88 92 GLY A O 1
ATOM 720 N N . LEU A 1 93 ? 6.743 1.151 -5.846 1.00 92.56 93 LEU A N 1
ATOM 721 C CA . LEU A 1 93 ? 5.383 1.675 -5.981 1.00 92.56 93 LEU A CA 1
ATOM 722 C C . LEU A 1 93 ? 5.362 3.204 -5.807 1.00 92.56 93 LEU A C 1
ATOM 724 O O . LEU A 1 93 ? 5.877 3.730 -4.818 1.00 92.56 93 LEU A O 1
ATOM 728 N N . THR A 1 94 ? 4.766 3.916 -6.762 1.00 90.75 94 THR A N 1
ATOM 729 C CA . THR A 1 94 ? 4.748 5.390 -6.813 1.00 90.75 94 THR A CA 1
ATOM 730 C C . THR A 1 94 ? 3.460 5.995 -6.256 1.00 90.75 94 THR A C 1
ATOM 732 O O . THR A 1 94 ? 3.505 7.004 -5.546 1.00 90.75 94 THR A O 1
ATOM 735 N N . SER A 1 95 ? 2.316 5.379 -6.552 1.00 93.88 95 SER A N 1
ATOM 736 C CA . SER A 1 95 ? 1.003 5.783 -6.054 1.00 93.88 95 SER A CA 1
ATOM 737 C C . SER A 1 95 ? -0.013 4.643 -6.114 1.00 93.88 95 SER A C 1
ATOM 739 O O . SER A 1 95 ? 0.186 3.653 -6.818 1.00 93.88 95 SER A O 1
ATOM 741 N N . ILE A 1 96 ? -1.112 4.806 -5.378 1.00 94.12 96 ILE A N 1
ATOM 742 C CA . ILE A 1 96 ? -2.314 3.972 -5.460 1.00 94.12 96 ILE A CA 1
ATOM 743 C C . ILE A 1 96 ? -3.508 4.894 -5.690 1.00 94.12 96 ILE A C 1
ATOM 745 O O . ILE A 1 96 ? -3.682 5.857 -4.947 1.00 94.12 96 ILE A O 1
ATOM 749 N N . ASP A 1 97 ? -4.363 4.550 -6.646 1.00 94.00 97 ASP A N 1
ATOM 750 C CA . ASP A 1 97 ? -5.653 5.208 -6.827 1.00 94.00 97 ASP A CA 1
ATOM 751 C C . ASP A 1 97 ? -6.774 4.260 -6.375 1.00 94.00 97 ASP A C 1
ATOM 753 O O . ASP A 1 97 ? -6.850 3.102 -6.791 1.00 94.00 97 ASP A O 1
ATOM 757 N N . ILE A 1 98 ? -7.620 4.742 -5.466 1.00 93.06 98 ILE A N 1
ATOM 758 C CA . ILE A 1 98 ? -8.731 4.010 -4.865 1.00 93.06 98 ILE A CA 1
ATOM 759 C C . ILE A 1 98 ? -10.035 4.639 -5.338 1.00 93.06 98 ILE A C 1
ATOM 761 O O . ILE A 1 98 ? -10.421 5.738 -4.931 1.00 93.06 98 ILE A O 1
ATOM 765 N N . TYR A 1 99 ? -10.766 3.878 -6.142 1.00 92.81 99 TYR A N 1
ATOM 766 C CA . TYR A 1 99 ? -12.134 4.217 -6.480 1.00 92.81 99 TYR A CA 1
ATOM 767 C C . TYR A 1 99 ? -13.075 3.943 -5.299 1.00 92.81 99 TYR A C 1
ATOM 769 O O . TYR A 1 99 ? -13.195 2.808 -4.826 1.00 92.81 99 TYR A O 1
ATOM 777 N N . LYS A 1 100 ? -13.797 4.974 -4.859 1.00 91.75 100 LYS A N 1
ATOM 778 C CA . LYS A 1 100 ? -14.852 4.886 -3.845 1.00 91.75 100 LYS A CA 1
ATOM 779 C C . LYS A 1 100 ? -16.064 5.704 -4.316 1.00 91.75 100 LYS A C 1
ATOM 781 O O . LYS A 1 100 ? -15.962 6.920 -4.456 1.00 91.75 100 LYS A O 1
ATOM 786 N N . PRO A 1 101 ? -17.225 5.075 -4.578 1.00 91.81 101 PRO A N 1
ATOM 787 C CA . PRO A 1 101 ? -18.430 5.805 -4.965 1.00 91.81 101 PRO A CA 1
ATOM 788 C C . PRO A 1 101 ? -18.811 6.878 -3.939 1.00 91.81 101 PRO A C 1
ATOM 790 O O . PRO A 1 101 ? -18.680 6.651 -2.737 1.00 91.81 101 PRO A O 1
ATOM 793 N N . ASN A 1 102 ? -19.344 8.009 -4.416 1.00 92.88 102 ASN A N 1
ATOM 794 C CA . ASN A 1 102 ? -19.856 9.108 -3.583 1.00 92.88 102 ASN A CA 1
ATOM 795 C C . ASN A 1 102 ? -18.812 9.725 -2.628 1.00 92.88 102 ASN A C 1
ATOM 797 O O . ASN A 1 102 ? -19.156 10.155 -1.531 1.00 92.88 102 ASN A O 1
ATOM 801 N N . THR A 1 103 ? -17.541 9.739 -3.031 1.00 93.62 103 THR A N 1
ATOM 802 C CA . THR A 1 103 ? -16.456 10.428 -2.319 1.00 93.62 103 THR A CA 1
ATOM 803 C C . THR A 1 103 ? -16.001 11.662 -3.093 1.00 93.62 103 THR A C 1
ATOM 805 O O . THR A 1 103 ? -16.037 11.671 -4.330 1.00 93.62 103 THR A O 1
ATOM 808 N N . ASP A 1 104 ? -15.491 12.651 -2.368 1.00 94.88 104 ASP A N 1
ATOM 809 C CA . ASP A 1 104 ? -14.705 13.734 -2.953 1.00 94.88 104 ASP A CA 1
ATOM 810 C C . ASP A 1 104 ? -13.299 13.252 -3.315 1.00 94.88 104 ASP A C 1
ATOM 812 O O . ASP A 1 104 ? -12.773 12.304 -2.721 1.00 94.88 104 ASP A O 1
ATOM 816 N N . TYR A 1 105 ? -12.677 13.933 -4.279 1.00 95.94 105 TYR A N 1
ATOM 817 C CA . TYR A 1 105 ? -11.272 13.722 -4.601 1.00 95.94 105 TYR A CA 1
ATOM 818 C C . TYR A 1 105 ? -10.401 14.085 -3.395 1.00 95.94 105 TYR A C 1
ATOM 820 O O . TYR A 1 105 ? -10.468 15.202 -2.883 1.00 95.94 105 TYR A O 1
ATOM 828 N N . THR A 1 106 ? -9.547 13.168 -2.957 1.00 96.38 106 THR A N 1
ATOM 829 C CA . THR A 1 106 ? -8.582 13.412 -1.882 1.00 96.38 106 THR A CA 1
ATOM 830 C C . THR A 1 106 ? -7.263 12.738 -2.218 1.00 96.38 106 THR A C 1
ATOM 832 O O . THR A 1 106 ? -7.246 11.617 -2.716 1.00 96.38 106 THR A O 1
ATOM 835 N N . ARG A 1 107 ? -6.146 13.403 -1.916 1.00 97.12 107 ARG A N 1
ATOM 836 C CA . ARG A 1 107 ? -4.799 12.843 -2.048 1.00 97.12 107 ARG A CA 1
ATOM 837 C C . ARG A 1 107 ? -4.112 12.853 -0.690 1.00 97.12 107 ARG A C 1
ATOM 839 O O . ARG A 1 107 ? -3.991 13.908 -0.074 1.00 97.12 107 ARG A O 1
ATOM 846 N N . LEU A 1 108 ? -3.672 11.685 -0.241 1.00 96.69 108 LEU A N 1
ATOM 847 C CA . LEU A 1 108 ? -3.043 11.458 1.056 1.00 96.69 108 LEU A CA 1
ATOM 848 C C . LEU A 1 108 ? -1.626 10.917 0.862 1.00 96.69 108 LEU A C 1
ATOM 850 O O . LEU A 1 108 ? -1.370 10.154 -0.068 1.00 96.69 108 LEU A O 1
ATOM 854 N N . LEU A 1 109 ? -0.711 11.281 1.757 1.00 94.94 109 LEU A N 1
ATOM 855 C CA . LEU A 1 109 ? 0.602 10.649 1.836 1.00 94.94 109 LEU A CA 1
ATOM 856 C C . LEU A 1 109 ? 0.514 9.467 2.805 1.00 94.94 109 LEU A C 1
ATOM 858 O O . LEU A 1 109 ? 0.176 9.655 3.972 1.00 94.94 109 LEU A O 1
ATOM 862 N N . SER A 1 110 ? 0.795 8.263 2.313 1.00 95.38 110 SER A N 1
ATOM 863 C CA . SER A 1 110 ? 0.811 7.049 3.136 1.00 95.38 110 SER A CA 1
ATOM 864 C C . SER A 1 110 ? 1.982 7.043 4.133 1.00 95.38 110 SER A C 1
ATOM 866 O O . SER A 1 110 ? 2.987 7.728 3.902 1.00 95.38 110 SER A O 1
ATOM 868 N N . PRO A 1 111 ? 1.919 6.232 5.209 1.00 94.75 111 PRO A N 1
ATOM 869 C CA . PRO A 1 111 ? 3.045 6.022 6.123 1.00 94.75 111 PRO A CA 1
ATOM 870 C C . PRO A 1 111 ? 4.311 5.506 5.426 1.00 94.75 111 PRO A C 1
ATOM 872 O O . PRO A 1 111 ? 5.415 5.708 5.925 1.00 94.75 111 PRO A O 1
ATOM 875 N N . GLU A 1 112 ? 4.155 4.853 4.273 1.00 93.31 112 GLU A N 1
ATOM 876 C CA . GLU A 1 112 ? 5.232 4.331 3.429 1.00 93.31 112 GLU A CA 1
ATOM 877 C C . GLU A 1 112 ? 5.852 5.388 2.497 1.00 93.31 112 GLU A C 1
ATOM 879 O O . GLU A 1 112 ? 6.857 5.122 1.835 1.00 93.31 112 GLU A O 1
ATOM 884 N N . GLY A 1 113 ? 5.271 6.590 2.434 1.00 92.62 113 GLY A N 1
ATOM 885 C CA . GLY A 1 113 ? 5.801 7.728 1.683 1.00 92.62 113 GLY A CA 1
ATOM 886 C C . GLY A 1 113 ? 5.332 7.830 0.228 1.00 92.62 113 GLY A C 1
ATOM 887 O O . GLY A 1 113 ? 5.816 8.693 -0.505 1.00 92.62 113 GLY A O 1
ATOM 888 N N . PHE A 1 114 ? 4.398 6.988 -0.221 1.00 93.88 114 PHE A N 1
ATOM 889 C CA . PHE A 1 114 ? 3.781 7.109 -1.550 1.00 93.88 114 PHE A CA 1
ATOM 890 C C . PHE A 1 114 ? 2.374 7.722 -1.465 1.00 93.88 114 PHE A C 1
ATOM 892 O O . PHE A 1 114 ? 1.737 7.713 -0.409 1.00 93.88 114 PHE A O 1
ATOM 899 N N . ASN A 1 115 ? 1.881 8.274 -2.575 1.00 95.31 115 ASN A N 1
ATOM 900 C CA . ASN A 1 115 ? 0.572 8.933 -2.604 1.00 95.31 115 ASN A CA 1
ATOM 901 C C . ASN A 1 115 ? -0.573 7.927 -2.746 1.00 95.31 115 ASN A C 1
ATOM 903 O O . ASN A 1 115 ? -0.505 7.040 -3.593 1.00 95.31 115 ASN A O 1
ATOM 907 N N . ILE A 1 116 ? -1.649 8.132 -1.991 1.00 96.69 116 ILE A N 1
ATOM 908 C CA . ILE A 1 116 ? -2.935 7.470 -2.207 1.00 96.69 116 ILE A CA 1
ATOM 909 C C . ILE A 1 116 ? -3.962 8.510 -2.632 1.00 96.69 116 ILE A C 1
ATOM 911 O O . ILE A 1 116 ? -4.211 9.472 -1.903 1.00 96.69 116 ILE A O 1
ATOM 915 N N . THR A 1 117 ? -4.566 8.305 -3.793 1.00 97.00 117 THR A N 1
ATOM 916 C CA . THR A 1 117 ? -5.694 9.101 -4.273 1.00 97.00 117 THR A CA 1
ATOM 917 C C . THR A 1 117 ? -6.987 8.351 -3.994 1.00 97.00 117 THR A C 1
ATOM 919 O O . THR A 1 117 ? -7.080 7.156 -4.250 1.00 97.00 117 THR A O 1
ATOM 922 N N . ILE A 1 118 ? -8.004 9.041 -3.496 1.00 95.62 118 ILE A N 1
ATOM 923 C CA . ILE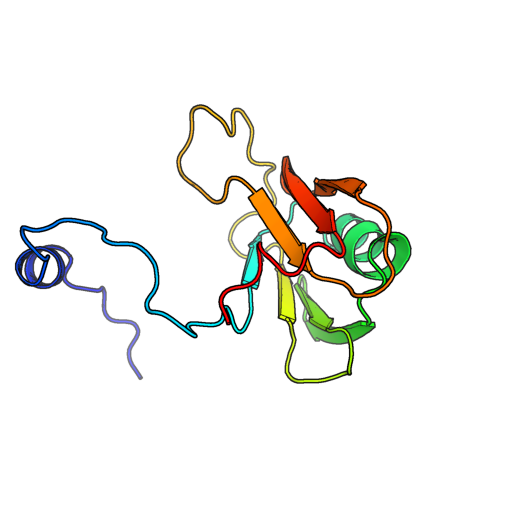 A 1 118 ? -9.362 8.520 -3.335 1.00 95.62 118 ILE A CA 1
ATOM 924 C C . ILE A 1 118 ? -10.272 9.381 -4.203 1.00 95.62 118 ILE A C 1
ATOM 926 O O . ILE A 1 118 ? -10.233 10.606 -4.097 1.00 95.62 118 ILE A O 1
ATOM 930 N N . HIS A 1 119 ? -11.063 8.768 -5.080 1.00 95.69 119 HIS A N 1
ATOM 931 C CA . HIS A 1 119 ? -11.942 9.493 -6.001 1.00 95.69 119 HIS A CA 1
ATOM 932 C C . HIS A 1 119 ? -13.187 8.681 -6.375 1.00 95.69 119 HIS A C 1
ATOM 934 O O . HIS A 1 119 ? -13.249 7.465 -6.192 1.00 95.69 119 HIS A O 1
ATOM 940 N N . SER A 1 120 ? -14.179 9.367 -6.943 1.00 95.19 120 SER A N 1
ATOM 941 C CA . SER A 1 120 ? -15.424 8.782 -7.460 1.00 95.19 120 SER A CA 1
ATOM 942 C C . SER A 1 120 ? -15.520 8.798 -8.991 1.00 95.19 120 SER A C 1
ATOM 944 O O . SER A 1 120 ? -16.541 8.383 -9.545 1.00 95.19 120 SER A O 1
ATOM 946 N N . ASP A 1 121 ? -14.456 9.225 -9.682 1.00 93.06 121 ASP A N 1
ATOM 947 C CA . ASP A 1 121 ? -14.361 9.153 -11.142 1.00 93.06 121 ASP A CA 1
ATOM 948 C C . ASP A 1 121 ? -14.338 7.690 -11.606 1.00 93.06 121 ASP A C 1
ATOM 950 O O . ASP A 1 121 ? -13.446 6.928 -11.240 1.00 93.06 121 ASP A O 1
ATOM 954 N N . LYS A 1 122 ? -15.354 7.288 -12.375 1.00 88.25 122 LYS A N 1
ATOM 955 C CA . LYS A 1 122 ? -15.455 5.938 -12.944 1.00 88.25 122 LYS A CA 1
ATOM 956 C C . LYS A 1 122 ? -14.590 5.759 -14.188 1.00 88.25 122 LYS A C 1
ATOM 958 O O . LYS A 1 122 ? -14.317 4.622 -14.544 1.00 88.25 122 LYS A O 1
ATOM 963 N N . SER A 1 123 ? -14.188 6.841 -14.855 1.00 85.25 123 SER A N 1
ATOM 964 C CA . SER A 1 123 ? -13.395 6.763 -16.085 1.00 85.25 123 SER A CA 1
ATOM 965 C C . SER A 1 123 ? -11.971 6.253 -15.842 1.00 85.25 123 SER A C 1
ATOM 967 O O . SER A 1 123 ? -11.363 5.683 -16.743 1.00 85.25 123 SER A O 1
ATOM 969 N N . SER A 1 124 ? -11.471 6.379 -14.611 1.00 78.00 124 SER A N 1
ATOM 970 C CA . SER A 1 124 ? -10.188 5.831 -14.163 1.00 78.00 124 SER A CA 1
ATOM 971 C C . SER A 1 124 ? -10.266 4.383 -13.665 1.00 78.00 124 SER A C 1
ATOM 973 O O . SER A 1 124 ? -9.242 3.810 -13.297 1.00 78.00 124 SER A O 1
ATOM 975 N N . VAL A 1 125 ? -11.451 3.761 -13.672 1.00 73.25 125 VAL A N 1
ATOM 976 C CA . VAL A 1 125 ? -11.623 2.336 -13.360 1.00 73.25 125 VAL A CA 1
ATOM 977 C C . VAL A 1 125 ? -11.767 1.568 -14.675 1.00 73.25 125 VAL A C 1
ATOM 979 O O . VAL A 1 125 ? -12.757 1.775 -15.378 1.00 73.25 125 VAL A O 1
ATOM 982 N N . PRO A 1 126 ? -10.827 0.671 -15.022 1.00 66.31 126 PRO A N 1
ATOM 983 C CA . PRO A 1 126 ? -10.995 -0.221 -16.164 1.00 66.31 126 PRO A CA 1
ATOM 984 C C . PRO A 1 126 ? -12.305 -1.012 -16.020 1.00 66.31 126 PRO A C 1
ATOM 986 O O . PRO A 1 126 ? -12.547 -1.613 -14.969 1.00 66.31 126 PRO A O 1
ATOM 989 N N . GLY A 1 127 ? -13.158 -0.946 -17.047 1.00 57.62 127 GLY A N 1
ATOM 990 C CA . GLY A 1 127 ? -14.455 -1.637 -17.097 1.00 57.62 127 GLY A CA 1
ATOM 991 C C . GLY A 1 127 ? -14.341 -3.154 -17.083 1.00 57.62 127 GLY A C 1
ATOM 992 O O . GLY A 1 127 ? -13.305 -3.668 -17.559 1.00 57.62 127 GLY A O 1
#

Radius of gyration: 16.91 Å; chains: 1; bounding box: 37×40×43 Å

Foldseek 3Di:
DDPDDDPPVVVVVPDDPVHDPDDDFPDDQQAEEEEALDPVLQCCPVCVPVPWDFLDDDVFKTFTHNPSPPGRYMYGNPPHNDADPPLVPDDDDAEAEAADAPDPWDWDQGNNGHIYIYHPDCVPPRD